Protein AF-A0A7C8ZT38-F1 (afdb_monomer_lite)

InterPro domains:
  IPR012001 Thiamine pyrophosphate enzyme, N-terminal TPP-binding domain [PF02776] (5-62)
  IPR012110 Pyruvate decarboxylase/indolepyruvate decarboxy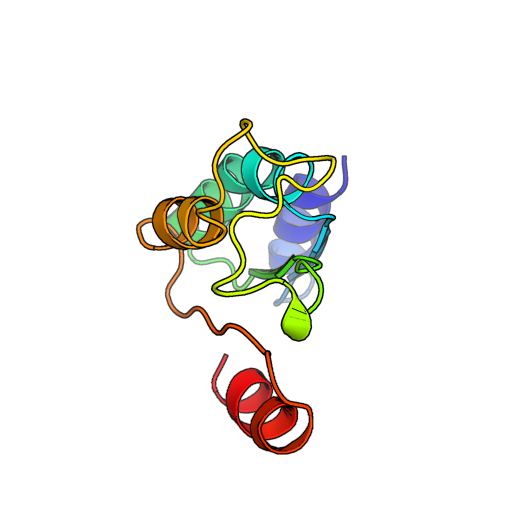lase-like [PTHR43452] (5-100)
  IPR029061 Thiamin diphosphate-binding fold [SSF52518] (5-100)

Foldseek 3Di:
DQLVVQLVCCVVPVEGEDEAEAQVTLVVNLVSLLVCLVVVRHYHYHYDADQLVLQPPQDDDDNDPNGSDSCVSVVSCVVRDPDDDDCSDPVCVVVNVVVD

Organism: Opuntia streptacantha (NCBI:txid393608)

Secondary structure (DSSP, 8-state):
-HHHHHHHHHHHHS-EEEEE-TTTTHHHHHHHHHHHHHTT--EEEEEPPPPGGGTTS-PPPTTS-SSS-TTHHHHHHTTS-S------SSTTHHHHHHT-

pLDDT: mean 77.29, std 10.6, range [43.41, 89.56]

Sequence (100 aa):
ALPISADGYARSRGVGACVVTFTVGGLSVLNAIAGAYSENLPVICIVGGPNSNDYGTNRVLHHTIGLPDFSQELRCFQTVTCFQAVVNNLDDAHELIDTA

Radius of gyration: 14.13 Å; chains: 1; bounding box: 33×21×36 Å

Structure (mmCIF, N/CA/C/O backbone):
data_AF-A0A7C8ZT38-F1
#
_entry.id   AF-A0A7C8ZT38-F1
#
loop_
_atom_site.group_PDB
_atom_site.id
_atom_site.type_symbol
_atom_site.label_atom_id
_atom_site.label_alt_id
_atom_site.label_comp_id
_atom_site.label_asym_id
_atom_site.label_entity_id
_atom_site.label_seq_id
_atom_site.pdbx_PDB_ins_code
_atom_site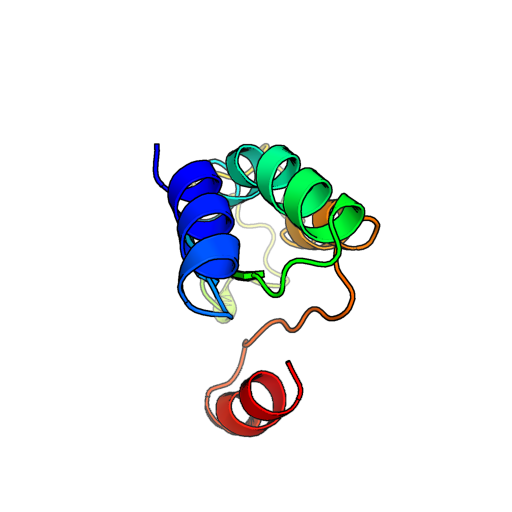.Cartn_x
_atom_site.Cartn_y
_atom_site.Cartn_z
_atom_site.occupancy
_atom_site.B_iso_or_equiv
_atom_site.auth_seq_id
_atom_site.auth_comp_id
_atom_site.auth_asym_id
_atom_site.auth_atom_id
_atom_site.pdbx_PDB_model_num
ATOM 1 N N . ALA A 1 1 ? 13.770 -7.499 4.616 1.00 43.41 1 ALA A N 1
ATOM 2 C CA . ALA A 1 1 ? 14.421 -7.931 3.357 1.00 43.41 1 ALA A CA 1
ATOM 3 C C . ALA A 1 1 ? 13.472 -7.974 2.146 1.00 43.41 1 ALA A C 1
ATOM 5 O O . ALA A 1 1 ? 13.957 -7.894 1.029 1.00 43.41 1 ALA A O 1
ATOM 6 N N . LEU A 1 2 ? 12.146 -8.065 2.326 1.00 54.56 2 LEU A N 1
ATOM 7 C CA . LEU A 1 2 ? 11.177 -8.225 1.226 1.00 54.56 2 LEU A CA 1
ATOM 8 C C . LEU A 1 2 ? 10.989 -7.028 0.256 1.00 54.56 2 LEU A C 1
ATOM 10 O O . LEU A 1 2 ? 10.812 -7.288 -0.929 1.00 54.56 2 LEU A O 1
ATOM 14 N N . PRO A 1 3 ? 11.058 -5.745 0.669 1.00 57.62 3 PRO A N 1
ATOM 15 C CA . PRO A 1 3 ? 10.691 -4.637 -0.227 1.00 57.62 3 PRO A CA 1
ATOM 16 C C . PRO A 1 3 ? 11.662 -4.361 -1.376 1.00 57.62 3 PRO A C 1
ATOM 18 O O . PRO A 1 3 ? 11.253 -4.203 -2.518 1.00 57.62 3 PRO A O 1
ATOM 21 N N . ILE A 1 4 ? 12.962 -4.369 -1.078 1.00 60.38 4 ILE A N 1
ATOM 22 C CA . ILE A 1 4 ? 14.028 -4.157 -2.071 1.00 60.38 4 ILE A CA 1
ATOM 23 C C . ILE A 1 4 ? 14.040 -5.320 -3.077 1.00 60.38 4 ILE A C 1
ATOM 25 O O . ILE A 1 4 ? 14.375 -5.156 -4.245 1.00 60.38 4 ILE A O 1
ATOM 29 N N . SER A 1 5 ? 13.615 -6.506 -2.631 1.00 62.44 5 SER A N 1
ATOM 30 C CA . SER A 1 5 ? 13.451 -7.661 -3.507 1.00 62.44 5 SER A CA 1
ATOM 31 C C . SER A 1 5 ? 12.257 -7.514 -4.453 1.00 62.44 5 SER A C 1
ATOM 33 O O . SER A 1 5 ? 12.327 -8.044 -5.557 1.00 62.44 5 SER A O 1
ATOM 35 N N . ALA A 1 6 ? 11.185 -6.817 -4.054 1.00 63.56 6 ALA A N 1
ATOM 36 C CA . ALA A 1 6 ? 10.050 -6.532 -4.933 1.00 63.56 6 ALA A CA 1
ATOM 37 C C . ALA A 1 6 ? 10.425 -5.509 -6.015 1.00 63.56 6 ALA A C 1
ATOM 39 O O . ALA A 1 6 ? 10.074 -5.714 -7.172 1.00 63.56 6 ALA A O 1
ATOM 40 N N . ASP A 1 7 ? 11.211 -4.487 -5.665 1.00 61.19 7 ASP A N 1
ATOM 41 C CA . ASP A 1 7 ? 11.793 -3.540 -6.627 1.00 61.19 7 ASP A CA 1
ATOM 42 C C . ASP A 1 7 ? 12.697 -4.246 -7.654 1.00 61.19 7 ASP A C 1
ATOM 44 O O . ASP A 1 7 ? 12.497 -4.155 -8.867 1.00 61.19 7 ASP A O 1
ATOM 48 N N . GLY A 1 8 ? 13.635 -5.069 -7.170 1.00 64.44 8 GLY A N 1
ATOM 49 C CA . GLY A 1 8 ? 14.500 -5.881 -8.029 1.00 64.44 8 GLY A CA 1
ATOM 50 C C . GLY A 1 8 ? 13.722 -6.865 -8.912 1.00 64.44 8 GLY A C 1
ATOM 51 O O . GLY A 1 8 ? 14.093 -7.102 -10.064 1.00 64.44 8 GLY A O 1
ATOM 52 N N . TYR A 1 9 ? 12.611 -7.407 -8.405 1.00 66.56 9 TYR A N 1
ATOM 53 C CA . TYR A 1 9 ? 11.721 -8.264 -9.183 1.00 66.56 9 TYR A CA 1
ATOM 54 C C . TYR A 1 9 ? 10.961 -7.470 -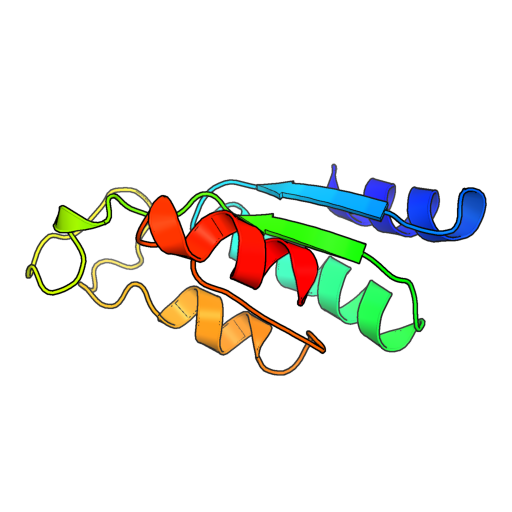10.253 1.00 66.56 9 TYR A C 1
ATOM 56 O O . TYR A 1 9 ? 10.918 -7.920 -11.396 1.00 66.56 9 TYR A O 1
ATOM 64 N N . ALA A 1 10 ? 10.443 -6.277 -9.937 1.00 72.31 10 ALA A N 1
ATOM 65 C CA . ALA A 1 10 ? 9.777 -5.397 -10.900 1.00 72.31 10 ALA A CA 1
ATOM 66 C C . ALA A 1 10 ? 10.708 -5.039 -12.067 1.00 72.31 10 ALA A C 1
ATOM 68 O O . ALA A 1 10 ? 10.316 -5.152 -13.226 1.00 72.31 10 ALA A O 1
ATOM 69 N N . ARG A 1 11 ? 11.982 -4.742 -11.785 1.00 66.62 11 ARG A N 1
ATOM 70 C CA . ARG A 1 11 ? 13.000 -4.503 -12.825 1.00 66.62 11 ARG A CA 1
ATOM 71 C C . ARG A 1 11 ? 13.229 -5.708 -13.735 1.00 66.62 11 ARG A C 1
ATOM 73 O O . ARG A 1 11 ? 13.474 -5.541 -14.924 1.00 66.62 11 ARG A O 1
ATOM 80 N N . SER A 1 12 ? 13.182 -6.922 -13.185 1.00 71.75 12 SER A N 1
ATOM 81 C CA . SER A 1 12 ? 13.465 -8.145 -13.945 1.00 71.75 12 SER A CA 1
ATOM 82 C C . SER A 1 12 ? 12.244 -8.736 -14.656 1.00 71.75 12 SER A C 1
ATOM 84 O O . SER A 1 12 ? 12.417 -9.451 -15.644 1.00 71.75 12 SER A O 1
ATOM 86 N N . ARG A 1 13 ? 11.034 -8.537 -14.126 1.00 74.00 13 ARG A N 1
ATOM 87 C CA . ARG A 1 13 ? 9.801 -9.238 -14.536 1.00 74.00 13 ARG A CA 1
ATOM 88 C C . ARG A 1 13 ? 8.667 -8.300 -14.941 1.00 74.00 13 ARG A C 1
ATOM 90 O O . ARG A 1 13 ? 7.643 -8.780 -15.414 1.00 74.00 13 ARG A O 1
ATOM 97 N N . GLY A 1 14 ? 8.846 -6.994 -14.777 1.00 75.50 14 GLY A N 1
ATOM 98 C CA . GLY A 1 14 ? 7.897 -5.964 -15.176 1.00 75.50 14 GLY A CA 1
ATOM 99 C C . GLY A 1 14 ? 7.042 -5.425 -14.034 1.00 75.50 14 GLY A C 1
ATOM 100 O O . GLY A 1 14 ? 6.783 -4.236 -14.056 1.00 75.50 14 GLY A O 1
ATOM 101 N N . VAL A 1 15 ? 6.637 -6.239 -13.045 1.00 81.69 15 VAL A N 1
ATOM 102 C CA . VAL A 1 15 ? 5.815 -5.819 -11.884 1.00 81.69 15 VAL A CA 1
ATOM 103 C C . VAL A 1 15 ? 6.270 -6.546 -10.619 1.00 81.69 15 VAL A C 1
ATOM 105 O O . VAL A 1 15 ? 6.547 -7.745 -10.663 1.00 81.69 15 VAL A O 1
ATOM 108 N N . GLY A 1 16 ? 6.352 -5.830 -9.495 1.00 82.94 16 GLY A N 1
ATOM 109 C CA . GLY A 1 16 ? 6.675 -6.379 -8.175 1.00 82.94 16 GLY A CA 1
ATOM 110 C C . GLY A 1 16 ? 5.494 -6.281 -7.211 1.00 82.94 16 GLY A C 1
ATOM 111 O O . GLY A 1 16 ? 4.676 -5.376 -7.323 1.00 82.94 16 GLY A O 1
ATOM 112 N N . ALA A 1 17 ? 5.406 -7.185 -6.236 1.00 84.75 17 ALA A N 1
ATOM 113 C CA . ALA A 1 17 ? 4.429 -7.080 -5.154 1.00 84.75 17 ALA A CA 1
ATOM 114 C C . ALA A 1 17 ? 5.079 -7.387 -3.803 1.00 84.75 17 ALA A C 1
ATOM 116 O O . ALA A 1 17 ? 5.930 -8.276 -3.702 1.00 84.75 17 ALA A O 1
ATOM 117 N N . CYS A 1 18 ? 4.681 -6.666 -2.757 1.00 84.94 18 CYS A N 1
ATOM 118 C CA . CYS A 1 18 ? 5.101 -6.928 -1.386 1.00 84.94 18 CYS A CA 1
ATOM 119 C C . CYS A 1 18 ? 3.900 -6.920 -0.436 1.00 84.94 18 CYS A C 1
ATOM 121 O O . CYS A 1 18 ? 2.947 -6.170 -0.625 1.00 84.94 18 CYS A O 1
ATOM 123 N N . VAL A 1 19 ? 3.952 -7.780 0.584 1.00 86.81 19 VAL A N 1
ATOM 124 C CA . VAL A 1 19 ? 2.906 -7.892 1.606 1.00 86.81 19 VAL A CA 1
ATOM 125 C C . VAL A 1 19 ? 3.531 -7.636 2.969 1.00 86.81 19 VAL A C 1
ATOM 127 O O . VAL A 1 19 ? 4.539 -8.260 3.316 1.00 86.81 19 VAL A O 1
ATOM 130 N N . VAL A 1 20 ? 2.960 -6.709 3.732 1.00 85.81 20 VAL A N 1
ATOM 131 C CA . VAL A 1 20 ? 3.475 -6.288 5.040 1.00 85.81 20 VAL A CA 1
ATOM 132 C C . VAL A 1 20 ? 2.348 -6.131 6.060 1.00 85.81 20 VAL A C 1
ATOM 134 O O . VAL A 1 20 ? 1.179 -5.998 5.716 1.00 85.81 20 VAL A O 1
ATOM 137 N N . THR A 1 21 ? 2.704 -6.170 7.342 1.00 84.62 21 THR A N 1
ATOM 138 C CA . THR A 1 21 ? 1.762 -5.936 8.447 1.00 84.62 21 THR A CA 1
ATOM 139 C C . THR A 1 21 ? 1.554 -4.439 8.711 1.00 84.62 21 THR A C 1
ATOM 141 O O . THR A 1 21 ? 2.445 -3.637 8.412 1.00 84.62 21 THR A O 1
ATOM 144 N N . PHE A 1 22 ? 0.413 -4.085 9.308 1.00 81.31 22 PHE A N 1
ATOM 145 C CA . PHE A 1 22 ? 0.033 -2.711 9.647 1.00 81.31 22 PHE A CA 1
ATOM 146 C C . PHE A 1 22 ? 1.106 -1.996 10.476 1.00 81.31 22 PHE A C 1
ATOM 148 O O . PHE A 1 22 ? 1.666 -2.569 11.418 1.00 81.31 22 PHE A O 1
ATOM 155 N N . THR A 1 23 ? 1.346 -0.723 10.165 1.00 79.31 23 THR A N 1
ATOM 156 C CA . THR A 1 23 ? 2.257 0.203 10.857 1.00 79.31 23 THR A CA 1
ATOM 157 C C . THR A 1 23 ? 3.721 -0.232 10.900 1.00 79.31 23 THR A C 1
ATOM 159 O O . THR A 1 23 ? 4.557 0.356 10.221 1.00 79.31 23 THR A O 1
ATOM 162 N N . VAL A 1 24 ? 4.090 -1.239 11.699 1.00 79.12 24 VAL A N 1
ATOM 163 C CA . VAL A 1 24 ? 5.505 -1.629 11.860 1.00 79.12 24 VAL A CA 1
ATOM 164 C C . VAL A 1 24 ? 6.088 -2.206 10.568 1.00 79.12 24 VAL A C 1
ATOM 166 O O . VAL A 1 24 ? 7.276 -2.036 10.298 1.00 79.12 24 VAL A O 1
ATOM 169 N N . GLY A 1 25 ? 5.258 -2.865 9.754 1.00 77.56 25 GLY A N 1
ATOM 170 C CA . GLY A 1 25 ? 5.641 -3.355 8.433 1.00 77.56 25 GLY A CA 1
ATOM 171 C C . GLY A 1 25 ? 5.509 -2.286 7.351 1.00 77.56 25 GLY A C 1
ATOM 172 O O . GLY A 1 25 ? 6.468 -2.059 6.611 1.00 77.56 25 GLY A O 1
ATOM 173 N N . GLY A 1 26 ? 4.354 -1.619 7.270 1.00 80.44 26 GLY A N 1
ATOM 174 C CA . GLY A 1 26 ? 4.074 -0.621 6.235 1.00 80.44 26 GLY A CA 1
ATOM 175 C C . GLY A 1 26 ? 4.975 0.617 6.315 1.00 80.44 26 GLY A C 1
ATOM 176 O O . GLY A 1 26 ? 5.622 0.968 5.329 1.00 80.44 26 GLY A O 1
ATOM 177 N N . LEU A 1 27 ? 5.190 1.210 7.492 1.00 82.94 27 LEU A N 1
ATOM 178 C CA . LEU A 1 27 ? 6.128 2.339 7.616 1.00 82.94 27 LEU A CA 1
ATOM 179 C C . LEU A 1 27 ? 7.578 1.948 7.280 1.00 82.94 27 LEU A C 1
ATOM 181 O O . LEU A 1 27 ? 8.346 2.779 6.797 1.00 82.94 27 LEU A O 1
ATOM 185 N N . SER A 1 28 ? 7.962 0.682 7.478 1.00 83.88 28 SER A N 1
ATOM 186 C CA . SER A 1 28 ? 9.300 0.203 7.117 1.00 83.88 28 SER A CA 1
ATOM 187 C C . SER A 1 28 ? 9.493 0.042 5.604 1.00 83.88 28 SER A C 1
ATOM 189 O O . SER A 1 28 ? 10.621 0.194 5.130 1.00 83.88 28 SER A O 1
ATOM 191 N N . VAL A 1 29 ? 8.437 -0.274 4.843 1.00 86.12 29 VAL A N 1
ATOM 192 C CA . VAL A 1 29 ? 8.501 -0.415 3.374 1.00 86.12 29 VAL A CA 1
ATOM 193 C C . VAL A 1 29 ? 8.369 0.925 2.644 1.00 86.12 29 VAL A C 1
ATOM 195 O O . VAL A 1 29 ? 8.755 1.017 1.482 1.00 86.12 29 VAL A O 1
ATOM 198 N N . LEU A 1 30 ? 7.946 1.990 3.327 1.00 86.69 30 LEU A N 1
ATOM 199 C CA . LEU A 1 30 ? 7.763 3.320 2.740 1.00 86.69 30 LEU A CA 1
ATOM 200 C C . LEU A 1 30 ? 8.981 3.825 1.949 1.00 86.69 30 LEU A C 1
ATOM 202 O O . LEU A 1 30 ? 8.828 4.317 0.835 1.00 86.69 30 LEU A O 1
ATOM 206 N N . ASN A 1 31 ? 10.199 3.637 2.470 1.00 86.62 31 ASN A N 1
ATOM 207 C CA . ASN A 1 31 ? 11.423 4.028 1.760 1.00 86.62 31 ASN A CA 1
ATOM 208 C C . ASN A 1 31 ? 11.610 3.255 0.439 1.00 86.62 31 ASN A C 1
ATOM 210 O O . ASN A 1 31 ? 12.034 3.817 -0.566 1.00 86.62 31 ASN A O 1
ATOM 214 N N . ALA A 1 32 ? 11.268 1.966 0.417 1.00 84.50 32 ALA A N 1
ATOM 215 C CA . ALA A 1 32 ? 11.379 1.159 -0.794 1.00 84.50 32 ALA A CA 1
ATOM 216 C C . ALA A 1 32 ? 10.305 1.521 -1.831 1.00 84.50 32 ALA A C 1
ATOM 218 O O . ALA A 1 32 ? 10.610 1.546 -3.017 1.00 84.50 32 ALA A O 1
ATOM 219 N N . ILE A 1 33 ? 9.083 1.853 -1.400 1.00 86.31 33 ILE A N 1
ATOM 220 C CA . ILE A 1 33 ? 8.022 2.327 -2.302 1.00 86.31 33 ILE A CA 1
ATOM 221 C C . ILE A 1 33 ? 8.364 3.698 -2.883 1.00 86.31 33 ILE A C 1
ATOM 223 O O . ILE A 1 33 ? 8.209 3.898 -4.081 1.00 86.31 33 ILE A O 1
ATOM 227 N N . ALA A 1 34 ? 8.924 4.605 -2.080 1.00 87.19 34 ALA A N 1
ATOM 228 C CA . ALA A 1 34 ? 9.434 5.878 -2.580 1.00 87.19 34 ALA A CA 1
ATOM 229 C C . ALA A 1 34 ? 10.554 5.690 -3.622 1.00 87.19 34 ALA A C 1
ATOM 231 O O . ALA A 1 34 ? 10.589 6.406 -4.622 1.00 87.19 34 ALA A O 1
ATOM 232 N N . GLY A 1 35 ? 11.438 4.705 -3.415 1.00 85.56 35 GLY A N 1
ATOM 233 C CA . GLY A 1 35 ? 12.458 4.314 -4.393 1.00 85.56 35 GLY A CA 1
ATOM 234 C C . GLY A 1 35 ? 11.848 3.816 -5.704 1.00 85.56 35 GLY A C 1
ATOM 235 O O . GLY A 1 35 ? 12.134 4.379 -6.758 1.00 85.56 35 GLY A O 1
ATOM 236 N N . ALA A 1 36 ? 10.934 2.844 -5.624 1.00 85.94 36 ALA A N 1
ATOM 237 C CA . ALA A 1 36 ? 10.229 2.307 -6.788 1.00 85.94 36 ALA A CA 1
ATOM 238 C C . ALA A 1 36 ? 9.456 3.401 -7.547 1.00 85.94 36 ALA A C 1
ATOM 240 O O . ALA A 1 36 ? 9.515 3.471 -8.774 1.00 85.94 36 ALA A O 1
ATOM 241 N N . TYR A 1 37 ? 8.798 4.311 -6.820 1.00 87.31 37 TYR A N 1
ATOM 242 C CA . TYR A 1 37 ? 8.106 5.465 -7.391 1.00 87.31 37 TYR A CA 1
ATOM 243 C C . TYR A 1 37 ? 9.072 6.409 -8.121 1.00 87.31 37 TYR A C 1
ATOM 245 O O . TYR A 1 37 ? 8.793 6.832 -9.241 1.00 87.31 37 TYR A O 1
ATOM 253 N N . SER A 1 38 ? 10.242 6.696 -7.540 1.00 87.12 38 SER A N 1
ATOM 254 C CA . SER A 1 38 ? 11.267 7.527 -8.188 1.00 87.12 38 SER A CA 1
ATOM 255 C C . SER A 1 38 ? 11.852 6.886 -9.450 1.00 87.12 38 SER A C 1
ATOM 257 O O . SER A 1 38 ? 12.333 7.600 -10.330 1.00 87.12 38 SER A O 1
ATOM 259 N N . GLU A 1 39 ? 11.845 5.559 -9.537 1.00 83.31 39 GLU A N 1
ATOM 260 C CA . GLU A 1 39 ? 12.403 4.801 -10.660 1.00 83.31 39 GLU A CA 1
ATOM 261 C C . GLU A 1 39 ? 11.339 4.352 -11.671 1.00 83.31 39 GLU A C 1
ATOM 263 O O . GLU A 1 39 ? 11.666 3.675 -12.645 1.00 83.31 39 GLU A O 1
ATOM 268 N N . ASN A 1 40 ? 10.085 4.789 -11.492 1.00 84.00 40 ASN A N 1
ATOM 269 C CA . ASN A 1 40 ? 8.928 4.420 -12.313 1.00 84.00 40 ASN A CA 1
ATOM 270 C C . ASN A 1 40 ? 8.725 2.898 -12.411 1.00 84.00 40 ASN A C 1
ATOM 272 O O . ASN A 1 40 ? 8.367 2.369 -13.466 1.00 84.00 40 ASN A O 1
ATOM 276 N N . LEU A 1 41 ? 8.970 2.189 -11.309 1.00 84.31 41 LEU A N 1
ATOM 277 C CA . LEU A 1 41 ? 8.798 0.746 -11.217 1.00 84.31 41 LEU A CA 1
ATOM 278 C C . LEU A 1 41 ? 7.414 0.423 -10.640 1.00 84.31 41 LEU A C 1
ATOM 280 O O . LEU A 1 41 ? 7.087 0.882 -9.543 1.00 84.31 41 LEU A O 1
ATOM 284 N N . PRO A 1 42 ? 6.587 -0.373 -11.343 1.00 83.88 42 PRO A N 1
ATOM 285 C CA . PRO A 1 42 ? 5.258 -0.717 -10.858 1.00 83.88 42 PRO A CA 1
ATOM 286 C C . PRO A 1 42 ? 5.380 -1.766 -9.745 1.00 83.88 42 PRO A C 1
ATOM 288 O O . PRO A 1 42 ? 5.667 -2.946 -9.979 1.00 83.88 42 PRO A O 1
ATOM 291 N N . VAL A 1 43 ? 5.188 -1.307 -8.509 1.00 86.62 43 VAL A N 1
ATOM 292 C CA . VAL A 1 43 ? 5.230 -2.132 -7.300 1.00 86.62 43 VAL A CA 1
ATOM 293 C C . VAL A 1 43 ? 3.912 -2.005 -6.544 1.00 86.62 43 VAL A C 1
ATOM 295 O O . VAL A 1 43 ? 3.517 -0.911 -6.152 1.00 86.62 43 VAL A O 1
ATOM 298 N N . ILE A 1 44 ? 3.262 -3.141 -6.293 1.00 87.88 44 ILE A N 1
ATOM 299 C CA . ILE A 1 44 ? 2.026 -3.232 -5.513 1.00 87.88 44 ILE A CA 1
ATOM 300 C C . ILE A 1 44 ? 2.384 -3.517 -4.050 1.00 87.88 44 ILE A C 1
ATOM 302 O O . ILE A 1 44 ? 3.001 -4.538 -3.738 1.00 87.88 44 ILE A O 1
ATOM 306 N N . CYS A 1 45 ? 1.989 -2.628 -3.139 1.00 88.56 45 CYS A N 1
ATOM 307 C CA . CYS A 1 45 ? 2.192 -2.799 -1.700 1.00 88.56 45 CYS A CA 1
ATOM 308 C C . CYS A 1 45 ? 0.871 -3.148 -1.014 1.00 88.56 45 CYS A C 1
ATOM 310 O O . CYS A 1 45 ? -0.026 -2.314 -0.928 1.00 88.56 45 CYS A O 1
ATOM 312 N N . ILE A 1 46 ? 0.770 -4.365 -0.486 1.00 87.31 46 ILE A N 1
ATOM 313 C CA . ILE A 1 46 ? -0.398 -4.837 0.259 1.00 87.31 46 ILE A CA 1
ATOM 314 C C . ILE A 1 46 ? -0.072 -4.759 1.748 1.00 87.31 46 ILE A C 1
ATOM 316 O O . ILE A 1 46 ? 0.815 -5.456 2.245 1.00 87.31 46 ILE A O 1
ATOM 320 N N . VAL A 1 47 ? -0.794 -3.910 2.471 1.00 86.50 47 VAL A N 1
ATOM 321 C CA . VAL A 1 47 ? -0.634 -3.745 3.918 1.00 86.50 47 VAL A CA 1
ATOM 322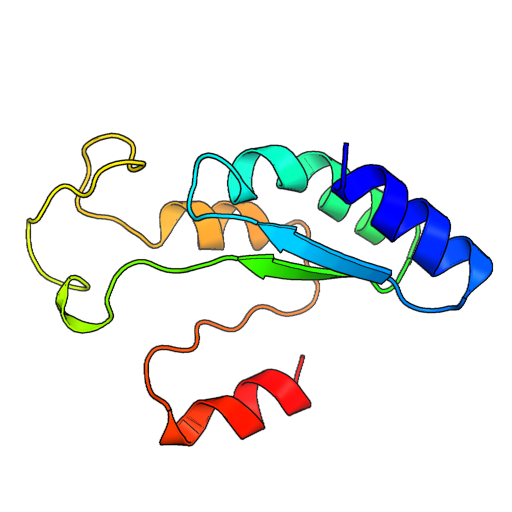 C C . VAL A 1 47 ? -1.837 -4.373 4.611 1.00 86.50 47 VAL A C 1
ATOM 324 O O . VAL A 1 47 ? -2.978 -4.067 4.272 1.00 86.50 47 VAL A O 1
ATOM 327 N N . GLY A 1 48 ? -1.602 -5.265 5.574 1.00 83.38 48 GLY A N 1
ATOM 328 C CA . GLY A 1 48 ? -2.673 -5.746 6.446 1.00 83.38 48 GLY A CA 1
ATOM 329 C C . GLY A 1 48 ? -3.248 -4.581 7.253 1.00 83.38 48 GLY A C 1
ATOM 330 O O . GLY A 1 48 ? -2.478 -3.802 7.800 1.00 83.38 48 GLY A O 1
ATOM 331 N N . GLY A 1 49 ? -4.572 -4.448 7.316 1.00 79.06 49 GLY A N 1
ATOM 332 C CA . GLY A 1 49 ? -5.253 -3.395 8.077 1.00 79.06 49 GLY A CA 1
ATOM 333 C C . GLY A 1 49 ? -5.782 -3.872 9.438 1.00 79.06 49 GLY A C 1
ATOM 334 O O . GLY A 1 49 ? -5.891 -5.080 9.671 1.00 79.06 49 GLY A O 1
ATOM 335 N N . PRO A 1 50 ? -6.122 -2.942 10.348 1.00 72.12 50 PRO A N 1
ATOM 336 C CA . PRO A 1 50 ? -6.886 -3.251 11.555 1.00 72.12 50 PRO A CA 1
ATOM 337 C C . PRO A 1 50 ? -8.300 -3.748 11.208 1.00 72.12 50 PRO A C 1
ATOM 339 O O . PRO A 1 50 ? -8.771 -3.592 10.083 1.00 72.12 50 PRO A O 1
ATOM 342 N N . ASN A 1 51 ? -8.992 -4.366 12.171 1.00 74.44 51 ASN A N 1
ATOM 343 C CA . ASN A 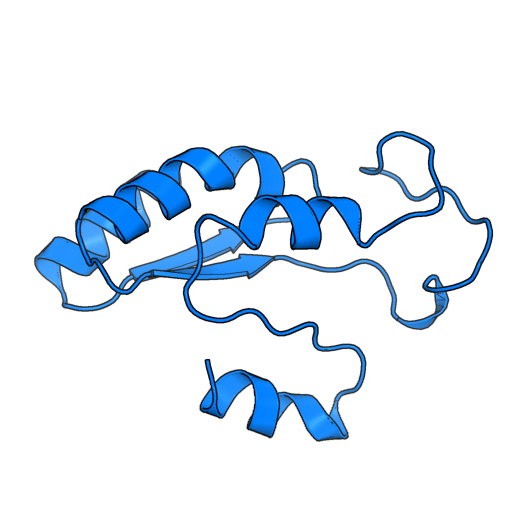1 51 ? -10.348 -4.870 11.944 1.00 74.44 51 ASN A CA 1
ATOM 344 C C . ASN A 1 51 ? -11.289 -3.721 11.541 1.00 74.44 51 ASN A C 1
ATOM 346 O O . ASN A 1 51 ? -11.293 -2.680 12.198 1.00 74.44 51 ASN A O 1
ATOM 350 N N . SER A 1 52 ? -12.132 -3.922 10.521 1.00 70.56 52 SER A N 1
ATOM 351 C CA . SER A 1 52 ? -13.075 -2.900 10.039 1.00 70.56 52 SER A CA 1
ATOM 352 C C . SER A 1 52 ? -13.979 -2.338 11.150 1.00 70.56 52 SER A C 1
ATOM 354 O O . SER A 1 52 ? -14.348 -1.169 11.105 1.00 70.56 52 SER A O 1
ATOM 356 N N . ASN A 1 53 ? -14.287 -3.129 12.187 1.00 68.00 53 ASN A N 1
ATOM 357 C CA . ASN A 1 53 ? -15.101 -2.698 13.331 1.00 68.00 53 ASN A CA 1
ATOM 358 C C . ASN A 1 53 ? -14.356 -1.813 14.343 1.00 68.00 53 ASN A C 1
ATOM 360 O O . ASN A 1 53 ? -14.995 -1.226 15.215 1.00 68.00 53 ASN A O 1
ATOM 364 N N . ASP A 1 54 ? -13.024 -1.743 14.279 1.00 65.25 54 ASP A N 1
ATOM 365 C CA . ASP A 1 54 ? -12.234 -0.894 15.172 1.00 65.25 54 ASP A CA 1
ATOM 366 C C . ASP A 1 54 ? -12.111 0.543 14.634 1.00 65.25 54 ASP A C 1
ATOM 368 O O . ASP A 1 54 ? -11.863 1.466 15.417 1.00 65.25 54 ASP A O 1
ATOM 372 N N . TYR A 1 55 ? -12.370 0.768 13.337 1.00 62.12 55 TYR A N 1
ATOM 373 C CA . TYR A 1 55 ? -12.449 2.111 12.756 1.00 62.12 55 TYR A CA 1
ATOM 374 C C . TYR A 1 55 ? -13.571 2.926 13.421 1.00 62.12 55 TYR A C 1
ATOM 376 O O . TYR A 1 55 ? -14.732 2.527 13.442 1.00 62.12 55 TYR A O 1
ATOM 384 N N . GLY A 1 56 ? -13.223 4.091 13.980 1.00 59.22 56 GLY A N 1
ATOM 385 C CA . GLY A 1 56 ? -14.166 4.965 14.693 1.00 59.22 56 GLY A CA 1
ATOM 386 C C . GLY A 1 56 ? -14.374 4.618 16.171 1.00 59.22 56 GLY A C 1
ATOM 387 O O . GLY A 1 56 ? -15.097 5.326 16.871 1.00 59.22 56 GLY A O 1
ATOM 388 N N . THR A 1 57 ? -13.713 3.575 16.681 1.00 59.34 57 THR A N 1
ATOM 389 C CA . THR A 1 57 ? -13.666 3.290 18.119 1.00 59.34 57 THR A CA 1
ATOM 390 C C . THR A 1 57 ? -12.420 3.921 18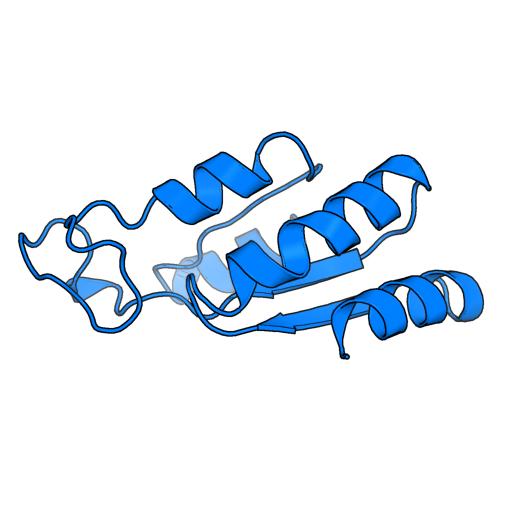.745 1.00 59.34 57 THR A C 1
ATOM 392 O O . THR A 1 57 ? -11.354 3.947 18.138 1.00 59.34 57 THR A O 1
ATOM 395 N N . ASN A 1 58 ? -12.503 4.391 19.996 1.00 59.81 58 ASN A N 1
ATOM 396 C CA . ASN A 1 58 ? -11.338 4.875 20.763 1.00 59.81 58 ASN A CA 1
ATOM 397 C C . ASN A 1 58 ? -10.397 3.729 21.215 1.00 59.81 58 ASN A C 1
ATOM 399 O O . ASN A 1 58 ? -9.728 3.830 22.245 1.00 59.81 58 ASN A O 1
ATOM 403 N N . ARG A 1 59 ? -10.370 2.601 20.493 1.00 59.31 59 ARG A N 1
ATOM 404 C CA . ARG A 1 59 ? -9.522 1.456 20.825 1.00 59.31 59 ARG A CA 1
ATOM 405 C C . ARG A 1 59 ? -8.102 1.689 20.337 1.00 59.31 59 ARG A C 1
ATOM 407 O O . ARG A 1 59 ? -7.860 1.989 19.174 1.00 59.31 59 ARG A O 1
ATOM 414 N N . VAL A 1 60 ? -7.156 1.485 21.244 1.00 61.97 60 VAL A N 1
ATOM 415 C CA . VAL A 1 60 ? -5.731 1.453 20.927 1.00 61.97 60 VAL A CA 1
ATOM 416 C C . VAL A 1 60 ? -5.365 0.021 20.552 1.00 61.97 60 VAL A C 1
ATOM 418 O O . VAL A 1 60 ? -5.489 -0.885 21.377 1.00 61.97 60 VAL A O 1
ATOM 421 N N . LEU A 1 61 ? -4.931 -0.190 19.309 1.00 63.88 61 LEU A N 1
ATOM 422 C CA . LEU A 1 61 ? -4.513 -1.506 18.822 1.00 63.88 61 LEU A CA 1
ATOM 423 C C . LEU A 1 61 ? -3.005 -1.716 18.990 1.00 63.88 61 LEU A C 1
ATOM 425 O O . LEU A 1 61 ? -2.207 -0.776 18.890 1.00 63.88 61 LEU A O 1
ATOM 429 N N . HIS A 1 62 ? -2.619 -2.973 19.223 1.00 61.38 62 HIS A N 1
ATOM 430 C CA . HIS A 1 62 ? -1.220 -3.384 19.200 1.00 61.38 62 HIS A CA 1
ATOM 431 C C . HIS A 1 62 ? -0.656 -3.118 17.792 1.00 61.38 62 HIS A C 1
ATOM 433 O O . HIS A 1 62 ? -1.304 -3.438 16.803 1.00 61.38 62 HIS A O 1
ATOM 439 N N . HIS A 1 63 ? 0.522 -2.492 17.715 1.00 56.38 63 HIS A N 1
ATOM 440 C CA . HIS A 1 63 ? 1.120 -1.897 16.504 1.00 56.38 63 HIS A CA 1
ATOM 441 C C . HIS A 1 63 ? 0.596 -0.522 16.068 1.00 56.38 63 HIS A C 1
ATOM 443 O O . HIS A 1 63 ? 0.917 -0.111 14.970 1.00 56.38 63 HIS A O 1
ATOM 449 N N . THR A 1 64 ? -0.099 0.250 16.904 1.00 59.44 64 THR A N 1
ATOM 450 C CA . THR A 1 64 ? -0.299 1.696 16.651 1.00 59.44 64 THR A CA 1
ATOM 451 C C . THR A 1 64 ? 0.581 2.559 17.546 1.00 59.44 64 THR A C 1
ATOM 453 O O . THR A 1 64 ? 1.112 2.084 18.549 1.00 59.44 64 THR A O 1
ATOM 456 N N . ILE A 1 65 ? 0.713 3.851 17.233 1.00 62.50 65 ILE A N 1
ATOM 457 C CA . ILE A 1 65 ? 1.465 4.808 18.065 1.00 62.50 65 ILE A CA 1
ATOM 458 C C . ILE A 1 65 ? 0.713 5.251 19.339 1.00 62.50 65 ILE A C 1
ATOM 460 O O . ILE A 1 65 ? 1.037 6.281 19.923 1.00 62.50 65 ILE A O 1
ATOM 464 N N . GLY A 1 66 ? -0.310 4.503 19.769 1.00 63.72 66 GLY A N 1
ATOM 465 C CA . GLY A 1 66 ? -1.121 4.835 20.945 1.00 63.72 66 GLY A CA 1
ATOM 466 C C . GLY A 1 66 ? -2.269 5.814 20.677 1.00 63.72 66 GLY A C 1
ATOM 467 O O . GLY A 1 66 ? -2.892 6.288 21.623 1.00 63.72 66 GLY A O 1
ATOM 468 N N . LEU A 1 67 ? -2.556 6.116 19.407 1.00 66.75 67 LEU A N 1
ATOM 469 C CA . LEU A 1 67 ? -3.668 6.969 18.982 1.00 66.75 67 LEU A CA 1
ATOM 470 C C . LEU A 1 67 ? -4.719 6.138 18.229 1.00 66.75 67 LEU A C 1
ATOM 472 O O . LEU A 1 67 ? -4.333 5.267 17.450 1.00 66.75 67 LEU A O 1
ATOM 476 N N . PRO A 1 68 ? -6.023 6.438 18.373 1.00 66.75 68 PRO A N 1
ATOM 477 C CA . PRO A 1 68 ? -7.100 5.776 17.628 1.00 66.75 68 PRO A CA 1
ATOM 478 C C . PRO A 1 68 ? -7.200 6.240 16.156 1.00 66.75 68 PRO A C 1
ATOM 480 O O . PRO A 1 68 ? -8.244 6.104 15.524 1.00 66.75 68 PRO A O 1
ATOM 483 N N . ASP A 1 69 ? -6.130 6.821 15.599 1.00 71.31 69 ASP A N 1
ATOM 484 C CA . ASP A 1 69 ? -6.068 7.276 14.208 1.00 71.31 69 ASP A CA 1
ATOM 485 C C . ASP A 1 69 ? -5.291 6.275 13.343 1.00 71.31 69 ASP A C 1
ATOM 487 O O . ASP A 1 69 ? -4.064 6.335 13.237 1.00 71.31 69 ASP A O 1
ATOM 491 N N . PHE A 1 70 ? -6.027 5.379 12.686 1.00 75.56 70 PHE A N 1
ATOM 492 C CA . PHE A 1 70 ? -5.478 4.381 11.763 1.00 75.56 70 PHE A CA 1
ATOM 493 C C . PHE A 1 70 ? -5.179 4.937 10.360 1.00 75.56 70 PHE A C 1
ATOM 495 O O . PHE A 1 70 ? -4.656 4.217 9.515 1.00 75.56 70 PHE A O 1
ATOM 502 N N . SER A 1 71 ? -5.476 6.214 10.086 1.00 80.19 71 SER A N 1
ATOM 503 C CA . SER A 1 71 ? -5.213 6.826 8.774 1.00 80.19 71 SER A CA 1
ATOM 504 C C . SER A 1 71 ? -3.797 7.396 8.636 1.00 80.19 71 SER A C 1
ATOM 506 O O . SER A 1 71 ? -3.413 7.846 7.559 1.00 80.19 71 SER A O 1
ATOM 508 N N . GLN A 1 72 ? -2.992 7.360 9.702 1.00 79.50 72 GLN A N 1
ATOM 509 C CA . GLN A 1 72 ? -1.608 7.845 9.694 1.00 79.50 72 GLN A CA 1
ATOM 510 C C . GLN A 1 72 ? -0.741 7.150 8.652 1.00 79.50 72 GLN A C 1
ATOM 512 O O . GLN A 1 72 ? -0.052 7.823 7.890 1.00 79.50 72 GLN A O 1
ATOM 517 N N . GLU A 1 73 ? -0.803 5.820 8.605 1.00 82.44 73 GLU A N 1
ATOM 518 C CA . GLU A 1 73 ? -0.035 5.040 7.641 1.00 82.44 73 GLU A CA 1
ATOM 519 C C . GLU A 1 73 ? -0.438 5.406 6.211 1.00 82.44 73 GLU A C 1
ATOM 521 O O . GLU A 1 73 ? 0.424 5.743 5.407 1.00 82.44 73 GLU A O 1
ATOM 526 N N . LEU A 1 74 ? -1.742 5.490 5.928 1.00 85.25 74 LEU A N 1
ATOM 527 C CA . LEU A 1 74 ? -2.250 5.921 4.624 1.00 85.25 74 LEU A CA 1
ATOM 528 C C . LEU A 1 74 ? -1.720 7.311 4.230 1.00 85.25 74 LEU A C 1
ATOM 530 O O . LEU A 1 74 ? -1.229 7.508 3.123 1.00 85.25 74 LEU A O 1
ATOM 534 N N . ARG A 1 75 ? -1.741 8.284 5.151 1.00 87.12 75 ARG A N 1
ATOM 535 C CA . ARG A 1 75 ? -1.209 9.632 4.882 1.00 87.12 75 ARG A CA 1
ATOM 536 C C . ARG A 1 75 ? 0.281 9.628 4.549 1.00 87.12 75 ARG A C 1
ATOM 538 O O . ARG A 1 75 ? 0.719 10.446 3.746 1.00 87.12 75 ARG A O 1
ATOM 545 N N . CYS A 1 76 ? 1.065 8.728 5.136 1.00 86.00 76 CYS A N 1
ATOM 546 C CA . CYS A 1 76 ? 2.485 8.618 4.817 1.00 86.00 76 CYS A CA 1
ATOM 547 C C . CYS A 1 76 ? 2.723 8.100 3.388 1.00 86.00 76 CYS A C 1
ATOM 549 O O . CYS A 1 76 ? 3.664 8.545 2.737 1.00 86.00 76 CYS A O 1
ATOM 551 N N . PHE A 1 77 ? 1.868 7.209 2.881 1.00 88.12 77 PHE A N 1
ATOM 552 C CA . PHE A 1 77 ? 1.998 6.662 1.527 1.00 88.12 77 PHE A CA 1
ATOM 553 C C . PHE A 1 77 ? 1.455 7.597 0.431 1.00 88.12 77 PHE A C 1
ATOM 555 O O . PHE A 1 77 ? 1.889 7.491 -0.717 1.00 88.12 77 PHE A O 1
ATOM 562 N N . GLN A 1 78 ? 0.590 8.565 0.766 1.00 89.56 78 GLN A N 1
ATOM 563 C CA . GLN A 1 78 ? 0.002 9.539 -0.176 1.00 89.56 78 GLN A CA 1
ATOM 564 C C . GLN A 1 78 ? 0.972 10.295 -1.065 1.00 89.56 78 GLN A C 1
ATOM 566 O O . GLN A 1 78 ? 0.629 10.589 -2.205 1.00 89.56 78 GLN A O 1
ATOM 571 N N . THR A 1 79 ? 2.166 10.608 -0.586 1.00 89.19 79 THR A N 1
ATOM 572 C CA . THR A 1 79 ? 3.130 11.385 -1.372 1.00 89.19 79 THR A CA 1
ATOM 573 C C . THR A 1 79 ? 4.050 10.524 -2.231 1.00 89.19 79 THR A C 1
ATOM 575 O O . THR A 1 79 ? 4.781 11.064 -3.056 1.00 89.19 79 THR A O 1
ATOM 578 N N . VAL A 1 80 ? 4.032 9.203 -2.039 1.00 89.12 80 VAL A N 1
ATOM 579 C CA . VAL A 1 80 ? 4.983 8.255 -2.645 1.00 89.12 80 VAL A CA 1
ATOM 580 C C . VAL A 1 80 ? 4.290 7.114 -3.394 1.00 89.12 80 VAL A C 1
ATOM 582 O O . VAL A 1 80 ? 4.919 6.111 -3.713 1.00 89.12 80 VAL A O 1
ATOM 585 N N . THR A 1 81 ? 2.993 7.249 -3.671 1.00 88.94 81 THR A N 1
ATOM 586 C CA . THR A 1 81 ? 2.189 6.277 -4.425 1.00 88.94 81 THR A CA 1
ATOM 587 C C . THR A 1 81 ? 1.301 6.997 -5.435 1.00 88.94 81 THR A C 1
ATOM 589 O O . THR A 1 81 ? 0.882 8.131 -5.210 1.00 88.94 81 THR A O 1
ATOM 592 N N . CYS A 1 82 ? 1.011 6.344 -6.562 1.00 89.31 82 CYS A N 1
ATOM 593 C CA . CYS A 1 82 ? 0.101 6.870 -7.584 1.00 89.31 82 CYS A CA 1
ATOM 594 C C . CYS A 1 82 ? -1.376 6.632 -7.236 1.00 89.31 82 CYS A C 1
ATOM 596 O O . CYS A 1 82 ? -2.223 7.466 -7.550 1.00 89.31 82 CYS A O 1
ATOM 598 N N . PHE A 1 83 ? -1.676 5.511 -6.578 1.00 89.38 83 PHE A N 1
ATOM 599 C CA . PHE A 1 83 ? -3.016 5.118 -6.165 1.00 89.38 83 PHE A CA 1
ATOM 600 C C . PHE A 1 83 ? -2.964 4.409 -4.813 1.00 89.38 83 PHE A C 1
ATOM 602 O O . PHE A 1 83 ? -2.010 3.690 -4.511 1.00 89.38 83 PHE A O 1
ATOM 609 N N . GLN A 1 84 ? -3.993 4.620 -3.994 1.00 87.50 84 GLN A N 1
ATOM 610 C CA . GLN A 1 84 ? -4.178 3.934 -2.720 1.00 87.50 84 GLN A CA 1
ATOM 611 C C . GLN A 1 84 ? -5.655 3.649 -2.495 1.00 87.50 84 GLN A C 1
ATOM 613 O O . GLN A 1 84 ? -6.492 4.541 -2.633 1.00 87.50 84 GLN A O 1
ATOM 618 N N . ALA A 1 85 ? -5.943 2.432 -2.050 1.00 87.44 85 ALA A N 1
ATOM 619 C CA . ALA A 1 85 ? -7.269 2.009 -1.638 1.00 87.44 85 ALA A CA 1
ATOM 620 C C . ALA A 1 85 ? -7.221 1.360 -0.253 1.00 87.44 85 ALA A C 1
ATOM 622 O O . ALA A 1 85 ? -6.264 0.670 0.096 1.00 87.44 85 ALA A O 1
ATOM 623 N N . VAL A 1 86 ? -8.281 1.571 0.529 1.00 86.38 86 VAL A N 1
ATOM 624 C CA . VAL A 1 86 ? -8.492 0.900 1.815 1.00 86.38 86 VAL A CA 1
ATOM 625 C C . VAL A 1 86 ? -9.714 0.006 1.676 1.00 86.38 86 VAL A C 1
ATOM 627 O O . VAL A 1 86 ? -10.835 0.491 1.534 1.00 86.38 86 VAL A O 1
ATOM 630 N N . VAL A 1 87 ? -9.491 -1.305 1.716 1.00 84.12 87 VAL A N 1
ATOM 631 C CA . VAL A 1 87 ? -10.557 -2.303 1.601 1.00 84.12 87 VAL A CA 1
ATOM 632 C C . VAL A 1 87 ? -11.143 -2.568 2.987 1.00 84.12 87 VAL A C 1
ATOM 634 O O . VAL A 1 87 ? -10.578 -3.326 3.771 1.00 84.12 87 VAL A O 1
ATOM 637 N N . ASN A 1 88 ? -12.273 -1.928 3.293 1.00 81.19 88 ASN A N 1
ATOM 638 C CA . ASN A 1 88 ? -12.990 -2.118 4.563 1.00 81.19 88 ASN A CA 1
ATOM 639 C C . ASN A 1 88 ? -14.154 -3.115 4.454 1.00 81.19 88 ASN A C 1
ATOM 641 O O . ASN A 1 88 ? -14.476 -3.779 5.442 1.00 81.19 88 ASN A O 1
ATOM 645 N N . ASN A 1 89 ? -14.757 -3.219 3.265 1.00 78.88 89 ASN A N 1
ATOM 646 C CA . ASN A 1 89 ? -15.877 -4.102 2.946 1.00 78.88 89 ASN A CA 1
ATOM 647 C C . ASN A 1 89 ? -15.467 -5.079 1.841 1.00 78.88 89 ASN A C 1
ATOM 649 O O . ASN A 1 89 ? -14.722 -4.717 0.932 1.00 78.88 89 ASN A O 1
ATOM 653 N N . LEU A 1 90 ? -15.974 -6.311 1.911 1.00 79.75 90 LEU A N 1
ATOM 654 C CA . LEU A 1 90 ? -15.715 -7.341 0.900 1.00 79.75 90 LEU A CA 1
ATOM 655 C C . LEU A 1 90 ? -16.395 -7.035 -0.439 1.00 79.75 90 LEU A C 1
ATOM 657 O O . LEU A 1 90 ? -15.852 -7.407 -1.475 1.00 79.75 90 LEU A O 1
ATOM 661 N N . ASP A 1 91 ? -17.540 -6.353 -0.413 1.00 81.62 91 ASP A N 1
ATOM 662 C CA . ASP A 1 91 ? -18.341 -6.083 -1.611 1.00 81.62 91 ASP A CA 1
ATOM 663 C C . ASP A 1 91 ? -17.612 -5.149 -2.592 1.00 81.62 91 ASP A C 1
ATOM 665 O O . ASP A 1 91 ? -17.594 -5.415 -3.788 1.00 81.62 91 ASP A O 1
ATOM 669 N N . ASP A 1 92 ? -16.908 -4.134 -2.079 1.00 82.44 92 ASP A N 1
ATOM 670 C CA . ASP A 1 92 ? -16.187 -3.143 -2.895 1.00 82.44 92 ASP A CA 1
ATOM 671 C C . ASP A 1 92 ? -14.724 -3.551 -3.170 1.00 82.44 92 ASP A C 1
ATOM 673 O O . ASP A 1 92 ? -13.978 -2.854 -3.860 1.00 82.44 92 ASP A O 1
ATOM 677 N N . ALA A 1 93 ? -14.274 -4.678 -2.605 1.00 80.12 93 ALA A N 1
ATOM 678 C CA . ALA A 1 93 ? -12.873 -5.088 -2.645 1.00 80.12 93 ALA A CA 1
ATOM 679 C C . ALA A 1 93 ? -12.372 -5.324 -4.073 1.00 80.12 93 ALA A C 1
ATOM 681 O O . ALA A 1 93 ? -11.242 -4.958 -4.391 1.00 80.12 93 ALA A O 1
ATOM 682 N N . HIS A 1 94 ? -13.200 -5.927 -4.930 1.00 82.31 94 HIS A N 1
ATOM 683 C CA . HIS A 1 94 ? -12.799 -6.241 -6.300 1.00 82.31 94 HIS A CA 1
ATOM 684 C C . HIS A 1 94 ? -12.554 -4.963 -7.112 1.00 82.31 94 HIS A C 1
ATOM 686 O O . HIS A 1 94 ? -11.547 -4.858 -7.800 1.00 82.31 94 HIS A O 1
ATOM 692 N N . GLU A 1 95 ? -13.423 -3.961 -6.975 1.00 83.69 95 GLU A N 1
ATOM 693 C CA . GLU A 1 95 ? -13.348 -2.720 -7.747 1.00 83.69 95 GLU A CA 1
ATOM 694 C C . GLU A 1 95 ? -12.134 -1.889 -7.326 1.00 83.69 95 GLU A C 1
ATOM 696 O O . GLU A 1 95 ? -11.414 -1.348 -8.165 1.00 83.69 95 GLU A O 1
ATOM 701 N N . LEU A 1 96 ? -11.855 -1.853 -6.021 1.00 82.25 96 LEU A N 1
ATOM 702 C CA . LEU A 1 96 ? -10.685 -1.177 -5.469 1.00 82.25 96 LEU A CA 1
ATOM 703 C C . LEU A 1 96 ? -9.367 -1.824 -5.905 1.00 82.25 96 LEU A C 1
ATOM 705 O O . LEU A 1 96 ? -8.388 -1.108 -6.106 1.00 82.25 96 LEU A O 1
ATOM 709 N N . ILE A 1 97 ? -9.337 -3.153 -6.036 1.00 81.31 97 ILE A N 1
ATOM 710 C CA . ILE A 1 97 ? -8.152 -3.889 -6.494 1.00 81.31 97 ILE A CA 1
ATOM 711 C C . ILE A 1 97 ? -7.965 -3.724 -8.004 1.00 81.31 97 ILE A C 1
ATOM 713 O O . ILE A 1 97 ? -6.843 -3.499 -8.436 1.00 81.31 97 ILE A O 1
ATOM 717 N N . ASP A 1 98 ? -9.038 -3.784 -8.794 1.00 82.19 98 ASP A N 1
ATOM 718 C CA . ASP A 1 98 ? -8.967 -3.644 -10.255 1.00 82.19 98 ASP A CA 1
ATOM 719 C C . ASP A 1 98 ? -8.589 -2.219 -10.699 1.00 82.19 98 ASP A C 1
ATOM 721 O O . ASP A 1 98 ? -8.062 -2.022 -11.794 1.00 82.19 98 ASP A O 1
ATOM 725 N N . THR A 1 99 ? -8.865 -1.220 -9.857 1.00 80.75 99 THR A N 1
ATOM 726 C CA . THR A 1 99 ? -8.505 0.186 -10.108 1.00 80.75 99 THR A CA 1
ATOM 727 C C . THR A 1 99 ? -7.046 0.504 -9.739 1.00 80.75 99 THR A C 1
ATOM 729 O O . THR A 1 99 ? -6.516 1.516 -10.205 1.00 80.75 99 THR A O 1
ATOM 732 N N . ALA A 1 100 ? -6.410 -0.324 -8.902 1.00 74.19 100 ALA A N 1
ATOM 733 C CA . ALA A 1 100 ? -5.058 -0.115 -8.372 1.00 74.19 100 ALA A CA 1
ATOM 734 C C . ALA A 1 100 ? -3.955 -0.586 -9.331 1.00 74.19 100 ALA A C 1
ATOM 736 O O . ALA A 1 100 ? -2.940 0.144 -9.429 1.00 74.19 100 ALA A O 1
#